Protein AF-D3FF82-F1 (afdb_monomer_lite)

Structure (mmCIF, N/CA/C/O backbone):
data_AF-D3FF82-F1
#
_entry.id   AF-D3FF82-F1
#
loop_
_atom_site.group_PDB
_atom_site.id
_atom_site.type_symbol
_atom_site.label_atom_id
_atom_site.label_alt_id
_atom_site.label_comp_id
_atom_site.label_asym_id
_atom_site.label_entity_id
_atom_site.label_seq_id
_atom_site.pdbx_PDB_ins_code
_atom_site.Cartn_x
_atom_site.Cartn_y
_atom_site.Cartn_z
_atom_site.occupancy
_atom_site.B_iso_or_equiv
_atom_site.auth_seq_id
_atom_site.auth_comp_id
_atom_site.auth_asym_id
_atom_site.auth_atom_id
_atom_site.pdbx_PDB_model_num
ATOM 1 N N . MET A 1 1 ? 31.569 35.284 -44.135 1.00 49.88 1 MET A N 1
ATOM 2 C CA . MET A 1 1 ? 32.726 35.708 -43.323 1.00 49.88 1 MET A CA 1
ATOM 3 C C . MET A 1 1 ? 33.180 34.503 -42.530 1.00 49.88 1 MET A C 1
ATOM 5 O O . MET A 1 1 ? 32.437 34.026 -41.685 1.00 49.88 1 MET A O 1
ATOM 9 N N . SER A 1 2 ? 34.329 33.960 -42.918 1.00 51.41 2 SER A N 1
ATOM 10 C CA . SER A 1 2 ? 34.936 32.752 -42.366 1.00 51.41 2 SER A CA 1
ATOM 11 C C . SER A 1 2 ? 36.099 33.147 -41.469 1.00 51.41 2 SER A C 1
ATOM 13 O O . SER A 1 2 ? 36.946 33.916 -41.913 1.00 51.41 2 SER A O 1
ATOM 15 N N . THR A 1 3 ? 36.190 32.552 -40.284 1.00 54.41 3 THR A N 1
ATOM 16 C CA . THR A 1 3 ? 37.462 32.337 -39.581 1.00 54.41 3 THR A CA 1
ATOM 17 C C . THR A 1 3 ? 37.389 31.009 -38.815 1.00 54.41 3 THR A C 1
ATOM 19 O O . THR A 1 3 ? 36.610 30.888 -37.871 1.00 54.41 3 THR A O 1
ATOM 22 N N . PRO A 1 4 ? 38.155 29.982 -39.226 1.00 61.88 4 PRO A N 1
ATOM 23 C CA . PRO A 1 4 ? 38.388 28.786 -38.427 1.00 61.88 4 PRO A CA 1
ATOM 24 C C . PRO A 1 4 ? 39.524 29.039 -37.424 1.00 61.88 4 PRO A C 1
ATOM 26 O O . PRO A 1 4 ? 40.522 29.671 -37.773 1.00 61.88 4 PRO A O 1
ATOM 29 N N . SER A 1 5 ? 39.391 28.519 -36.201 1.00 60.16 5 SER A N 1
ATOM 30 C CA . SER A 1 5 ? 40.470 28.530 -35.203 1.00 60.16 5 SER A CA 1
ATOM 31 C C . SER A 1 5 ? 41.117 27.148 -35.044 1.00 60.16 5 SER A C 1
ATOM 33 O O . SER A 1 5 ? 40.435 26.133 -35.207 1.00 60.16 5 SER A O 1
ATOM 35 N N . PRO A 1 6 ? 42.435 27.107 -34.768 1.00 62.81 6 PRO A N 1
ATOM 36 C CA . PRO A 1 6 ? 43.301 25.993 -35.126 1.00 62.81 6 PRO A CA 1
ATOM 37 C C . PRO A 1 6 ? 43.473 24.930 -34.037 1.00 62.81 6 PRO A C 1
ATOM 39 O O . PRO A 1 6 ? 43.347 25.164 -32.836 1.00 62.81 6 PRO A O 1
ATOM 42 N N . PHE A 1 7 ? 43.849 23.754 -34.532 1.00 53.88 7 PHE A N 1
ATOM 43 C CA . PHE A 1 7 ? 44.439 22.629 -33.823 1.00 53.88 7 PHE A CA 1
ATOM 44 C C . PHE A 1 7 ? 45.619 23.045 -32.933 1.00 53.88 7 PHE A C 1
ATOM 46 O O . PHE A 1 7 ? 46.552 23.690 -33.406 1.00 53.88 7 PHE A O 1
ATOM 53 N N . HIS A 1 8 ? 45.654 22.529 -31.701 1.00 52.03 8 HIS A N 1
ATOM 54 C CA . HIS A 1 8 ? 46.902 22.309 -30.976 1.00 52.03 8 HIS A CA 1
ATOM 55 C C . HIS A 1 8 ? 47.029 20.843 -30.572 1.00 52.03 8 HIS A C 1
ATOM 57 O O . HIS A 1 8 ? 46.181 20.266 -29.893 1.00 52.03 8 HIS A O 1
ATOM 63 N N . ALA A 1 9 ? 48.115 20.256 -31.060 1.00 50.25 9 ALA A N 1
ATOM 64 C CA . ALA A 1 9 ? 48.574 18.915 -30.785 1.00 50.25 9 ALA A CA 1
ATOM 65 C C . ALA A 1 9 ? 49.474 18.868 -29.538 1.00 50.25 9 ALA A C 1
ATOM 67 O O . ALA A 1 9 ? 50.064 19.867 -29.139 1.00 50.25 9 ALA A O 1
ATOM 68 N N . ALA A 1 10 ? 49.658 17.631 -29.069 1.00 50.62 10 ALA A N 1
ATOM 69 C CA . ALA A 1 10 ? 50.793 17.109 -28.308 1.00 50.62 10 ALA A CA 1
ATOM 70 C C . ALA A 1 10 ? 50.890 17.443 -26.807 1.00 50.62 10 ALA A C 1
ATOM 72 O O . ALA A 1 10 ? 51.200 18.553 -26.401 1.00 50.62 10 ALA A O 1
ATOM 73 N N . ALA A 1 11 ? 50.823 16.398 -25.978 1.00 50.31 11 ALA A N 1
ATOM 74 C CA . ALA A 1 11 ? 52.041 15.762 -25.466 1.00 50.31 11 ALA A CA 1
ATOM 75 C C . ALA A 1 11 ? 51.683 14.491 -24.678 1.00 50.31 11 ALA A C 1
ATOM 77 O O . ALA A 1 11 ? 51.055 14.538 -23.623 1.00 50.31 11 ALA A O 1
ATOM 78 N N . ARG A 1 12 ? 52.121 13.337 -25.194 1.00 53.12 12 ARG A N 1
ATOM 79 C CA . ARG A 1 12 ? 52.194 12.085 -24.437 1.00 53.12 12 ARG A CA 1
ATOM 80 C C . ARG A 1 12 ? 53.254 12.249 -23.348 1.00 53.12 12 ARG A C 1
ATOM 82 O O . ARG A 1 12 ? 54.403 12.544 -23.663 1.00 53.12 12 ARG A O 1
ATOM 89 N N . ARG A 1 13 ? 52.898 11.998 -22.091 1.00 55.62 13 ARG A N 1
ATOM 90 C CA . ARG A 1 13 ? 53.867 11.687 -21.035 1.00 55.62 13 ARG A CA 1
ATOM 91 C C . ARG A 1 13 ? 53.542 10.301 -20.496 1.00 55.62 13 ARG A C 1
ATOM 93 O O . ARG A 1 13 ? 52.484 10.098 -19.911 1.00 55.62 13 ARG A O 1
ATOM 100 N N . LEU A 1 14 ? 54.444 9.353 -20.760 1.00 53.69 14 LEU A N 1
ATOM 101 C CA . LEU A 1 14 ? 54.501 8.086 -20.041 1.00 53.69 14 LEU A CA 1
ATOM 102 C C . LEU A 1 14 ? 54.818 8.408 -18.579 1.00 53.69 14 LEU A C 1
ATOM 104 O O . LEU A 1 14 ? 55.852 9.013 -18.300 1.00 53.69 14 LEU A O 1
ATOM 108 N N . ALA A 1 15 ? 53.939 8.005 -17.667 1.00 54.31 15 ALA A N 1
ATOM 109 C CA . ALA A 1 15 ? 54.234 7.964 -16.246 1.00 54.31 15 ALA A CA 1
ATOM 110 C C . ALA A 1 15 ? 54.431 6.503 -15.836 1.00 54.31 15 ALA A C 1
ATOM 112 O O . ALA A 1 15 ? 53.591 5.638 -16.081 1.00 54.31 15 ALA A O 1
ATOM 113 N N . THR A 1 16 ? 55.602 6.263 -15.267 1.00 57.19 16 THR 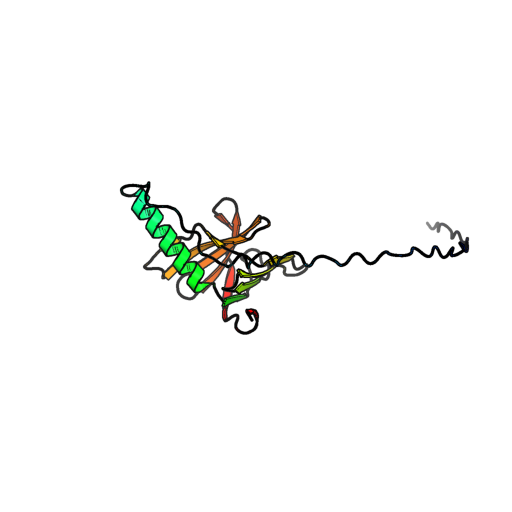A N 1
ATOM 114 C CA . THR A 1 16 ? 56.144 5.012 -14.753 1.00 57.19 16 THR A CA 1
ATOM 115 C C . THR A 1 16 ? 55.205 4.378 -13.723 1.00 57.19 16 THR A C 1
ATOM 117 O O . THR A 1 16 ? 54.833 5.015 -12.739 1.00 57.19 16 THR A O 1
ATOM 120 N N . VAL A 1 17 ? 54.834 3.114 -13.935 1.00 49.59 17 VAL A N 1
ATOM 121 C CA . VAL A 1 17 ? 54.043 2.313 -12.991 1.00 49.59 17 VAL A CA 1
ATOM 122 C C . VAL A 1 17 ? 54.973 1.816 -11.883 1.00 49.59 17 VAL A C 1
ATOM 124 O O . VAL A 1 17 ? 55.748 0.885 -12.084 1.00 49.59 17 VAL A O 1
ATOM 127 N N . GLY A 1 18 ? 54.920 2.457 -10.716 1.00 51.25 18 GLY A N 1
ATOM 128 C CA . GLY A 1 18 ? 55.510 1.938 -9.484 1.00 51.25 18 GLY A CA 1
ATOM 129 C C . GLY A 1 18 ? 54.553 0.941 -8.836 1.00 51.25 18 GLY A C 1
ATOM 130 O O . GLY A 1 18 ? 53.489 1.326 -8.355 1.00 51.25 18 GLY A O 1
ATOM 131 N N . ALA A 1 19 ? 54.914 -0.341 -8.839 1.00 52.03 19 ALA A N 1
ATOM 132 C CA . ALA A 1 19 ? 54.177 -1.380 -8.134 1.00 52.03 19 ALA A CA 1
ATOM 133 C C . ALA A 1 19 ? 54.452 -1.273 -6.625 1.00 52.03 19 ALA A C 1
ATOM 135 O O . ALA A 1 19 ? 55.515 -1.662 -6.149 1.00 52.03 19 ALA A O 1
ATOM 136 N N . VAL A 1 20 ? 53.494 -0.726 -5.873 1.00 55.50 20 VAL A N 1
ATOM 137 C CA . VAL A 1 20 ? 53.476 -0.801 -4.408 1.00 55.50 20 VAL A CA 1
ATOM 138 C C . VAL A 1 20 ? 52.702 -2.055 -4.021 1.00 55.50 20 VAL A C 1
ATOM 140 O O . VAL A 1 20 ? 51.476 -2.104 -4.115 1.00 55.50 20 VAL A O 1
ATOM 143 N N . THR A 1 21 ? 53.422 -3.087 -3.598 1.00 52.03 21 THR A N 1
ATOM 144 C CA . THR A 1 21 ? 52.855 -4.297 -2.999 1.00 52.03 21 THR A CA 1
ATOM 145 C C . THR A 1 21 ? 52.385 -3.973 -1.580 1.00 52.03 21 THR A C 1
ATOM 147 O O . THR A 1 21 ? 53.149 -4.035 -0.620 1.00 52.03 21 THR A O 1
ATOM 150 N N . LEU A 1 22 ? 51.112 -3.598 -1.437 1.00 52.31 22 LEU A N 1
ATOM 151 C CA . LEU A 1 22 ? 50.435 -3.577 -0.142 1.00 52.31 22 LEU A CA 1
ATOM 152 C C . LEU A 1 22 ? 50.114 -5.020 0.268 1.00 52.31 22 LEU A C 1
ATOM 154 O O . LEU A 1 22 ? 49.254 -5.664 -0.332 1.00 52.31 22 LEU A O 1
ATOM 158 N N . LEU A 1 23 ? 50.791 -5.523 1.304 1.00 56.47 23 LEU A N 1
ATOM 159 C CA . LEU A 1 23 ? 50.339 -6.708 2.030 1.00 56.47 23 LEU A CA 1
ATOM 160 C C . LEU A 1 23 ? 49.021 -6.364 2.736 1.00 56.47 23 LEU A C 1
ATOM 162 O O . LEU A 1 23 ? 49.008 -5.759 3.807 1.00 56.47 23 LEU A O 1
ATOM 166 N N . ALA A 1 24 ? 47.904 -6.738 2.117 1.00 54.66 24 ALA A N 1
ATOM 167 C CA . ALA A 1 24 ? 46.595 -6.704 2.744 1.00 54.66 24 ALA A CA 1
ATOM 168 C C . ALA A 1 24 ? 46.524 -7.823 3.795 1.00 54.66 24 ALA A C 1
ATOM 170 O O . ALA A 1 24 ? 46.406 -9.002 3.463 1.00 54.66 24 ALA A O 1
ATOM 171 N N . ALA A 1 25 ? 46.615 -7.453 5.072 1.00 57.81 25 ALA A N 1
ATOM 172 C CA . ALA A 1 25 ? 46.260 -8.337 6.171 1.00 57.81 25 ALA A CA 1
ATOM 173 C C . ALA A 1 25 ? 44.771 -8.691 6.038 1.00 57.81 25 ALA A C 1
ATOM 175 O O . ALA A 1 25 ? 43.903 -7.827 6.158 1.00 57.81 25 ALA A O 1
ATOM 176 N N . ALA A 1 26 ? 44.483 -9.959 5.749 1.00 53.72 26 ALA A N 1
ATOM 177 C CA . ALA A 1 26 ? 43.132 -10.492 5.708 1.00 53.72 26 ALA A CA 1
ATOM 178 C C . ALA A 1 26 ? 42.575 -10.549 7.137 1.00 53.72 26 ALA A C 1
ATOM 180 O O . ALA A 1 26 ? 42.727 -11.543 7.845 1.00 53.72 26 ALA A O 1
ATOM 181 N N . THR A 1 27 ? 41.944 -9.466 7.587 1.00 60.66 27 THR A N 1
ATOM 182 C CA . THR A 1 27 ? 41.040 -9.527 8.732 1.00 60.66 27 THR A CA 1
ATOM 183 C C . THR A 1 27 ? 39.838 -10.383 8.328 1.00 60.66 27 THR A C 1
ATOM 185 O O . THR A 1 27 ? 39.194 -10.082 7.318 1.00 60.66 27 THR A O 1
ATOM 188 N N . PRO A 1 28 ? 39.508 -11.463 9.062 1.00 52.56 28 PRO A N 1
ATOM 189 C CA . PRO A 1 28 ? 38.254 -12.156 8.836 1.00 52.56 28 PRO A CA 1
ATOM 190 C C . PRO A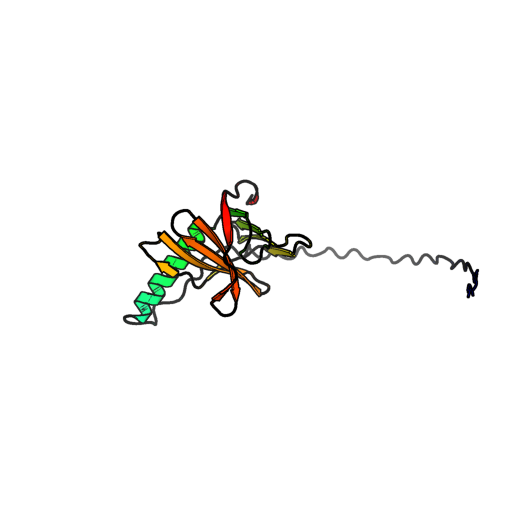 1 28 ? 37.134 -11.150 9.095 1.00 52.56 28 PRO A C 1
ATOM 192 O O . PRO A 1 28 ? 36.970 -10.653 10.211 1.00 52.56 28 PRO A O 1
ATOM 195 N N . LEU A 1 29 ? 36.398 -10.808 8.037 1.00 53.53 29 LEU A N 1
ATOM 196 C CA . LEU A 1 29 ? 35.154 -10.062 8.131 1.00 53.53 29 LEU A CA 1
ATOM 197 C C . LEU A 1 29 ? 34.241 -10.858 9.060 1.00 53.53 29 LEU A C 1
ATOM 199 O O . LEU A 1 29 ? 33.700 -11.895 8.677 1.00 53.53 29 LEU A O 1
ATOM 203 N N . ALA A 1 30 ? 34.112 -10.389 10.300 1.00 55.81 30 ALA A N 1
ATOM 204 C CA . ALA A 1 30 ? 33.077 -10.847 11.198 1.00 55.81 30 ALA A CA 1
ATOM 205 C C . ALA A 1 30 ? 31.753 -10.667 10.453 1.00 55.81 30 ALA A C 1
ATOM 207 O O . ALA A 1 30 ? 31.356 -9.543 10.138 1.00 55.81 30 ALA A O 1
ATOM 208 N N . VAL A 1 31 ? 31.115 -11.787 10.106 1.00 57.19 31 VAL A N 1
ATOM 209 C CA . VAL A 1 31 ? 29.759 -11.808 9.570 1.00 57.19 31 VAL A CA 1
ATOM 210 C C . VAL A 1 31 ? 28.909 -11.101 10.612 1.00 57.19 31 VAL A C 1
ATOM 212 O O . VAL A 1 31 ? 28.664 -11.642 11.691 1.00 57.19 31 VAL A O 1
ATOM 215 N N . ALA A 1 32 ? 28.537 -9.853 10.326 1.00 55.03 32 ALA A N 1
ATOM 216 C CA . ALA A 1 32 ? 27.613 -9.125 11.170 1.00 55.03 32 ALA A CA 1
ATOM 217 C C . ALA A 1 32 ? 26.375 -10.018 11.339 1.00 55.03 32 ALA A C 1
ATOM 219 O O . ALA A 1 32 ? 25.891 -10.555 10.333 1.00 55.03 32 ALA A O 1
ATOM 220 N N . PRO A 1 33 ? 25.883 -10.228 12.573 1.00 45.00 33 PRO A N 1
ATOM 221 C CA . PRO A 1 33 ? 24.672 -11.000 12.780 1.00 45.00 33 PRO A CA 1
ATOM 222 C C . PRO A 1 33 ? 23.601 -10.406 11.875 1.00 45.00 33 PRO A C 1
ATOM 224 O O . PRO A 1 33 ? 23.354 -9.198 11.906 1.00 45.00 33 PRO A O 1
ATOM 227 N N . SER A 1 34 ? 23.032 -11.245 11.009 1.00 51.88 34 SER A N 1
ATOM 228 C CA . SER A 1 34 ? 21.952 -10.858 10.115 1.00 51.88 34 SER A CA 1
ATOM 229 C C . SER A 1 34 ? 20.882 -10.201 10.975 1.00 51.88 34 SER A C 1
ATOM 231 O O . SER A 1 34 ? 20.275 -10.867 11.813 1.00 51.88 34 SER A O 1
ATOM 233 N N . ALA A 1 35 ? 20.714 -8.883 10.832 1.00 52.28 35 ALA A N 1
ATOM 234 C CA . ALA A 1 35 ? 19.664 -8.149 11.514 1.00 52.28 35 ALA A CA 1
ATOM 235 C C . ALA A 1 35 ? 18.358 -8.900 11.239 1.00 52.28 35 ALA A C 1
ATOM 237 O O . ALA A 1 35 ? 17.951 -9.017 10.080 1.00 52.28 35 ALA A O 1
ATOM 238 N N . GLY A 1 36 ? 17.788 -9.505 12.287 1.00 47.25 36 GLY A N 1
ATOM 239 C CA . GLY A 1 36 ? 16.621 -10.373 12.176 1.00 47.25 36 GLY A CA 1
ATOM 240 C C . GLY A 1 36 ? 15.564 -9.692 11.317 1.00 47.25 36 GLY A C 1
ATOM 241 O O . GLY A 1 36 ? 15.285 -8.511 11.523 1.00 47.25 36 GLY A O 1
ATOM 242 N N . ALA A 1 37 ? 15.065 -10.420 10.314 1.00 51.50 37 ALA A N 1
ATOM 243 C CA . ALA A 1 37 ? 14.216 -9.902 9.249 1.00 51.50 37 ALA A CA 1
ATOM 244 C C . ALA A 1 37 ? 13.169 -8.928 9.807 1.00 51.50 37 ALA A C 1
ATOM 246 O O . ALA A 1 37 ? 12.243 -9.322 10.520 1.00 51.50 37 ALA A O 1
ATOM 247 N N . ALA A 1 38 ? 13.342 -7.640 9.521 1.00 60.22 38 ALA A N 1
ATOM 248 C CA . ALA A 1 38 ? 12.410 -6.620 9.958 1.00 60.22 38 ALA A CA 1
ATOM 249 C C . ALA A 1 38 ? 11.140 -6.742 9.101 1.00 60.22 38 ALA A C 1
ATOM 251 O O . ALA A 1 38 ? 11.019 -6.103 8.070 1.00 60.22 38 ALA A O 1
ATOM 252 N N . GLY A 1 39 ? 10.229 -7.635 9.491 1.00 83.12 39 GLY A N 1
ATOM 253 C CA . GLY A 1 39 ? 9.121 -8.086 8.648 1.00 83.12 39 GLY A CA 1
ATOM 254 C C . GLY A 1 39 ? 8.092 -7.012 8.282 1.00 83.12 39 GLY A C 1
ATOM 255 O O . GLY A 1 39 ? 8.007 -5.947 8.898 1.00 83.12 39 GLY A O 1
ATOM 256 N N . ALA A 1 40 ? 7.271 -7.327 7.277 1.00 91.25 40 ALA A N 1
ATOM 257 C CA . ALA A 1 40 ? 6.123 -6.511 6.905 1.00 91.25 40 ALA A CA 1
ATOM 258 C C . ALA A 1 40 ? 5.036 -6.579 7.984 1.00 91.25 40 ALA A C 1
ATOM 260 O O . ALA A 1 40 ? 4.707 -7.665 8.469 1.00 91.25 40 ALA A O 1
ATOM 261 N N . ALA A 1 41 ? 4.425 -5.445 8.325 1.00 93.94 41 ALA A N 1
ATOM 262 C CA . ALA A 1 41 ? 3.335 -5.426 9.297 1.00 93.94 41 ALA A CA 1
ATOM 263 C C . ALA A 1 41 ? 2.325 -4.300 9.031 1.00 93.94 41 ALA A C 1
ATOM 265 O O . ALA A 1 41 ? 2.684 -3.243 8.521 1.00 93.94 41 ALA A O 1
ATOM 266 N N . PRO A 1 42 ? 1.050 -4.466 9.416 1.00 95.81 42 PRO A N 1
ATOM 267 C CA . PRO A 1 42 ? 0.165 -3.324 9.583 1.00 95.81 42 PRO A CA 1
ATOM 268 C C . PRO A 1 42 ? 0.576 -2.535 10.832 1.00 95.81 42 PRO A C 1
ATOM 270 O O . PRO A 1 42 ? 0.882 -3.123 11.872 1.00 95.81 42 PRO A O 1
ATOM 273 N N . GLN A 1 43 ? 0.504 -1.208 10.778 1.00 95.56 43 GLN A N 1
ATOM 274 C CA . GLN A 1 43 ? 0.654 -0.379 11.967 1.00 95.56 43 GLN A CA 1
ATOM 275 C C . GLN A 1 43 ? -0.524 -0.622 12.915 1.00 95.56 43 GLN A C 1
ATOM 277 O O . GLN A 1 43 ? -1.692 -0.595 12.513 1.00 95.56 43 GLN A O 1
ATOM 282 N N . VAL A 1 44 ? -0.218 -0.864 14.190 1.00 95.31 44 VAL A N 1
ATOM 283 C CA . VAL A 1 44 ? -1.218 -1.090 15.237 1.00 95.31 44 VAL A CA 1
ATOM 284 C C . VAL A 1 44 ? -1.075 -0.014 16.304 1.00 95.31 44 VAL A C 1
ATOM 286 O O . VAL A 1 44 ? -0.146 -0.027 17.111 1.00 95.31 44 VAL A O 1
ATOM 289 N N . LEU A 1 45 ? -2.032 0.906 16.330 1.00 94.44 45 LEU A N 1
ATOM 290 C CA . LEU A 1 45 ? -2.129 1.958 17.330 1.00 94.44 45 LEU A CA 1
ATOM 291 C C . LEU A 1 45 ? -2.615 1.387 18.668 1.00 94.44 45 LEU A C 1
ATOM 293 O O . LEU A 1 45 ? -3.502 0.526 18.723 1.00 94.44 45 LEU A O 1
ATOM 297 N N . ARG A 1 46 ? -2.067 1.890 19.778 1.00 95.06 46 ARG A N 1
ATOM 298 C CA . ARG A 1 46 ? -2.492 1.498 21.131 1.00 95.06 46 ARG A CA 1
ATOM 299 C C . ARG A 1 46 ? -3.789 2.216 21.514 1.00 95.06 46 ARG A C 1
ATOM 301 O O . ARG A 1 46 ? -3.764 3.338 22.004 1.00 95.06 46 ARG A O 1
ATOM 308 N N . CYS A 1 47 ? -4.928 1.544 21.345 1.00 94.00 47 CYS A N 1
ATOM 309 C CA . CYS A 1 47 ? -6.249 2.126 21.626 1.00 94.00 47 CYS A CA 1
ATOM 310 C C . CYS A 1 47 ? -6.705 2.029 23.097 1.00 94.00 47 CYS A C 1
ATOM 312 O O . CYS A 1 47 ? -7.803 2.476 23.420 1.00 94.00 47 CYS A O 1
ATOM 314 N N . THR A 1 48 ? -5.936 1.398 23.991 1.00 90.94 48 THR A N 1
ATOM 315 C CA . THR A 1 48 ? -6.368 1.110 25.376 1.00 90.94 48 THR A CA 1
ATOM 316 C C . THR A 1 48 ? -6.466 2.351 26.259 1.00 90.94 48 THR A C 1
ATOM 318 O O . THR A 1 48 ? -7.263 2.361 27.187 1.00 90.94 48 THR A O 1
ATOM 321 N N . ARG A 1 49 ? -5.704 3.406 25.951 1.00 91.88 49 ARG A N 1
ATOM 322 C CA . ARG A 1 49 ? -5.731 4.689 26.678 1.00 91.88 49 ARG A CA 1
ATOM 323 C C . ARG A 1 49 ? -6.762 5.683 26.134 1.00 91.88 49 ARG A C 1
ATOM 325 O O . ARG A 1 49 ? -6.848 6.800 26.625 1.00 91.88 49 ARG A O 1
ATOM 332 N N . LEU A 1 50 ? -7.510 5.297 25.101 1.00 94.75 50 LEU A N 1
ATOM 333 C CA . LEU A 1 50 ? -8.556 6.119 24.498 1.00 94.75 50 LEU A CA 1
ATOM 334 C C . LEU A 1 50 ? -9.922 5.656 25.001 1.00 94.75 50 LEU A C 1
ATOM 336 O O . LEU A 1 50 ? -10.138 4.459 25.194 1.00 94.75 50 LEU A O 1
ATOM 340 N N . SER A 1 51 ? -10.863 6.588 25.120 1.00 95.12 51 SER A N 1
ATOM 341 C CA . SER A 1 51 ? -12.253 6.313 25.488 1.00 95.12 51 SER A CA 1
ATOM 342 C C . SER A 1 51 ? -13.230 6.769 24.395 1.00 95.12 51 SER A C 1
ATOM 344 O O . SER A 1 51 ? -12.874 7.493 23.456 1.00 95.12 51 SER A O 1
ATOM 346 N N . GLY A 1 52 ? -14.471 6.278 24.475 1.00 95.88 52 GLY A N 1
ATOM 347 C CA . GLY A 1 52 ? -15.586 6.708 23.629 1.00 95.88 52 GLY A CA 1
ATOM 348 C C . GLY A 1 52 ? -15.312 6.646 22.119 1.00 95.88 52 GLY A C 1
ATOM 349 O O . GLY A 1 52 ? -14.819 5.652 21.575 1.00 95.88 52 GLY A O 1
ATOM 350 N N . SER A 1 53 ? -15.644 7.733 21.417 1.00 94.62 53 SER A N 1
ATOM 351 C CA . SER A 1 53 ? -15.528 7.824 19.955 1.00 94.62 53 SER A CA 1
ATOM 352 C C . SER A 1 53 ? -14.082 7.766 19.451 1.00 94.62 53 SER A C 1
ATOM 354 O O . SER A 1 53 ? -13.841 7.301 18.335 1.00 94.62 53 SER A O 1
ATOM 356 N N . ALA A 1 54 ? -13.106 8.213 20.248 1.00 95.38 54 ALA A N 1
ATOM 357 C CA . ALA A 1 54 ? -11.688 8.150 19.897 1.00 95.38 54 ALA A CA 1
ATOM 358 C C . ALA A 1 54 ? -11.192 6.699 19.888 1.00 95.38 54 ALA A C 1
ATOM 360 O O . ALA A 1 54 ? -10.542 6.266 18.935 1.00 95.38 54 ALA A O 1
ATOM 361 N N . GLN A 1 55 ? -11.585 5.909 20.891 1.00 96.44 55 GLN A N 1
ATOM 362 C CA . GLN A 1 55 ? -11.263 4.485 20.933 1.00 96.44 55 GLN A CA 1
ATOM 363 C C . GLN A 1 55 ? -11.868 3.728 19.749 1.00 96.44 55 GLN A C 1
ATOM 365 O O . GLN A 1 55 ? -11.185 2.921 19.114 1.00 96.44 55 GLN A O 1
ATOM 370 N N . LYS A 1 56 ? -13.135 4.013 19.420 1.00 95.38 56 LYS A N 1
ATOM 371 C CA . LYS A 1 56 ? -13.820 3.419 18.264 1.00 95.38 56 LYS A CA 1
ATOM 372 C C . LYS A 1 56 ? -13.089 3.731 16.954 1.00 95.38 56 LYS A C 1
ATOM 374 O O . LYS A 1 56 ? -12.842 2.815 16.173 1.00 95.38 56 LYS A O 1
ATOM 379 N N . ARG A 1 57 ? -12.696 4.994 16.741 1.00 94.75 57 ARG A N 1
ATOM 380 C CA . ARG A 1 57 ? -11.918 5.428 15.565 1.00 94.75 57 ARG A CA 1
ATOM 381 C C . ARG A 1 57 ? -10.563 4.724 15.479 1.00 94.75 57 ARG A C 1
ATOM 383 O O . ARG A 1 57 ? -10.246 4.170 14.435 1.00 94.75 57 ARG A O 1
ATOM 390 N N . CYS A 1 58 ? -9.827 4.646 16.587 1.00 95.75 58 CYS A N 1
ATOM 391 C CA . CYS A 1 58 ? -8.548 3.932 16.653 1.00 95.75 58 CYS A CA 1
ATOM 392 C C . CYS A 1 58 ? -8.688 2.443 16.291 1.00 95.75 58 CYS A C 1
ATOM 394 O O . CYS A 1 58 ? -7.922 1.914 15.487 1.00 95.75 58 CYS A O 1
ATOM 396 N N . ARG A 1 59 ? -9.706 1.755 16.831 1.00 96.06 59 ARG A N 1
ATOM 397 C CA . ARG A 1 59 ? -9.970 0.345 16.495 1.00 96.06 59 ARG A CA 1
ATOM 398 C C . ARG A 1 59 ? -10.333 0.170 15.019 1.00 96.06 59 ARG A C 1
ATOM 400 O O . ARG A 1 59 ? -9.861 -0.780 14.400 1.00 96.06 59 ARG A O 1
ATOM 407 N N . ALA A 1 60 ? -11.129 1.082 14.458 1.00 95.62 60 ALA A N 1
ATOM 408 C CA . ALA A 1 60 ? -11.485 1.067 13.041 1.00 95.62 60 ALA A CA 1
ATOM 409 C C . ALA A 1 60 ? -10.260 1.273 12.134 1.00 95.62 60 ALA 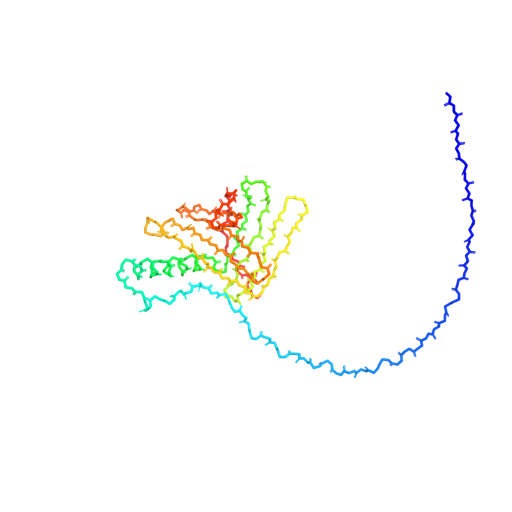A C 1
ATOM 411 O O . ALA A 1 60 ? -10.108 0.546 11.157 1.00 95.62 60 ALA A O 1
ATOM 412 N N . GLN A 1 61 ? -9.355 2.188 12.492 1.00 96.06 61 GLN A N 1
ATOM 413 C CA . GLN A 1 61 ? -8.097 2.398 11.772 1.00 96.06 61 GLN A CA 1
ATOM 414 C C . GLN A 1 61 ? -7.191 1.162 11.839 1.00 96.06 61 GLN A C 1
ATOM 416 O O . GLN A 1 61 ? -6.729 0.687 10.808 1.00 96.06 61 GLN A O 1
ATOM 421 N N . ASN A 1 62 ? -7.020 0.549 13.015 1.00 97.06 62 ASN A N 1
ATOM 422 C CA . ASN A 1 62 ? -6.272 -0.709 13.135 1.00 97.06 62 ASN A CA 1
ATOM 423 C C . ASN A 1 62 ? -6.878 -1.835 12.281 1.00 97.06 62 ASN A C 1
ATOM 425 O O . ASN A 1 62 ? -6.145 -2.627 11.687 1.00 97.06 62 ASN A O 1
ATOM 429 N N . ALA A 1 63 ? -8.210 -1.927 12.218 1.00 97.06 63 ALA A N 1
ATOM 430 C CA . ALA A 1 63 ? -8.893 -2.896 11.366 1.00 97.06 63 ALA A CA 1
ATOM 431 C C . ALA A 1 63 ? -8.653 -2.609 9.874 1.00 97.06 63 ALA A C 1
ATOM 433 O O . ALA A 1 63 ? -8.357 -3.535 9.120 1.00 97.06 63 ALA A O 1
ATOM 434 N N . ALA A 1 64 ? -8.707 -1.340 9.462 1.00 97.44 64 ALA A N 1
ATOM 435 C CA . ALA A 1 64 ? -8.414 -0.922 8.096 1.00 97.44 64 ALA A CA 1
ATOM 436 C C . ALA A 1 64 ? -6.948 -1.188 7.709 1.00 97.44 64 ALA A C 1
ATOM 438 O O . ALA A 1 64 ? -6.709 -1.753 6.643 1.00 97.44 64 ALA A O 1
ATOM 439 N N . ASN A 1 65 ? -5.983 -0.894 8.591 1.00 97.69 65 ASN A N 1
ATOM 440 C CA . ASN A 1 65 ? -4.560 -1.183 8.371 1.00 97.69 65 ASN A CA 1
ATOM 441 C C . ASN A 1 65 ? -4.344 -2.679 8.128 1.00 97.69 65 ASN A C 1
ATOM 443 O O . ASN A 1 65 ? -3.693 -3.076 7.164 1.00 97.69 65 ASN A O 1
ATOM 447 N N . ARG A 1 66 ? -4.947 -3.532 8.967 1.00 97.50 66 ARG A N 1
ATOM 448 C CA . ARG A 1 66 ? -4.883 -4.995 8.807 1.00 97.50 66 ARG A CA 1
ATOM 449 C C . ARG A 1 66 ? -5.542 -5.468 7.516 1.00 97.50 66 ARG A C 1
ATOM 451 O O . ARG A 1 66 ? -5.007 -6.363 6.860 1.00 97.50 66 ARG A O 1
ATOM 458 N N . ALA A 1 67 ? -6.690 -4.894 7.157 1.00 97.50 67 ALA A N 1
ATOM 459 C CA . ALA A 1 67 ? -7.405 -5.244 5.936 1.00 97.50 67 ALA A CA 1
ATOM 460 C C . ALA A 1 67 ? -6.573 -4.902 4.694 1.00 97.50 67 ALA A C 1
ATOM 462 O O . ALA A 1 67 ? -6.365 -5.769 3.848 1.00 97.50 67 ALA A O 1
ATOM 463 N N . LEU A 1 68 ? -6.041 -3.680 4.613 1.00 97.44 68 LEU A N 1
ATOM 464 C CA . LEU A 1 68 ? -5.207 -3.247 3.495 1.00 97.44 68 LEU A CA 1
ATOM 465 C C . LEU A 1 68 ? -3.887 -4.034 3.435 1.00 97.44 68 LEU A C 1
ATOM 467 O O . LEU A 1 68 ? -3.539 -4.540 2.372 1.00 97.44 68 LEU A O 1
ATOM 471 N N . PHE A 1 69 ? -3.217 -4.261 4.569 1.00 97.19 69 PHE A N 1
ATOM 472 C CA . PHE A 1 69 ? -2.028 -5.121 4.639 1.00 97.19 69 PHE A CA 1
ATOM 473 C C . PHE A 1 69 ? -2.293 -6.534 4.110 1.00 97.19 69 PHE A C 1
ATOM 475 O O . PHE A 1 69 ? -1.538 -7.053 3.291 1.00 97.19 69 PHE A O 1
ATOM 482 N N . THR A 1 70 ? -3.391 -7.155 4.545 1.00 96.81 70 THR A N 1
ATOM 483 C CA . THR A 1 70 ? -3.770 -8.505 4.099 1.00 96.81 70 THR A CA 1
ATOM 484 C C . THR A 1 70 ? -4.018 -8.550 2.598 1.00 96.81 70 THR A C 1
ATOM 486 O O . THR A 1 70 ? -3.726 -9.558 1.962 1.00 96.81 70 THR A O 1
ATOM 489 N N . GLN A 1 71 ? -4.537 -7.463 2.032 1.00 96.56 71 GLN A N 1
ATOM 490 C CA . GLN A 1 71 ? -4.730 -7.352 0.597 1.00 96.56 71 GLN A CA 1
ATOM 491 C C . GLN A 1 71 ? -3.414 -7.135 -0.154 1.00 96.56 71 GLN A C 1
ATOM 493 O O . GLN A 1 71 ? -3.324 -7.611 -1.277 1.00 96.56 71 GLN A O 1
ATOM 498 N N . LEU A 1 72 ? -2.429 -6.438 0.413 1.00 96.75 72 LEU A N 1
ATOM 499 C CA . LEU A 1 72 ? -1.188 -6.088 -0.288 1.00 96.75 72 LEU A CA 1
ATOM 500 C C . LEU A 1 72 ? -0.066 -7.110 -0.151 1.00 96.75 72 LEU A C 1
ATOM 502 O O . LEU A 1 72 ? 0.774 -7.215 -1.041 1.00 96.75 72 LEU A O 1
ATOM 506 N N . LYS A 1 73 ? -0.023 -7.875 0.938 1.00 95.69 73 LYS A N 1
ATOM 507 C CA . LYS A 1 73 ? 1.057 -8.842 1.135 1.00 95.69 73 LYS A CA 1
ATOM 508 C C . LYS A 1 73 ? 1.084 -9.879 0.001 1.00 95.69 73 LYS A C 1
ATOM 510 O O . LYS A 1 73 ? 0.051 -10.436 -0.361 1.00 95.69 73 LYS A O 1
ATOM 515 N N . ASN A 1 74 ? 2.280 -10.171 -0.501 1.00 96.88 74 ASN A N 1
ATOM 516 C CA . ASN A 1 74 ? 2.534 -11.083 -1.620 1.00 96.88 74 ASN A CA 1
ATOM 517 C C . ASN A 1 74 ? 1.835 -10.657 -2.918 1.00 96.88 74 ASN A C 1
ATOM 519 O O . ASN A 1 74 ? 1.266 -11.490 -3.629 1.00 96.88 74 ASN A O 1
ATOM 523 N N . THR A 1 75 ? 1.873 -9.364 -3.235 1.00 97.81 75 THR A N 1
ATOM 524 C CA . THR A 1 75 ? 1.263 -8.831 -4.458 1.00 97.81 75 THR A CA 1
ATOM 525 C C . THR A 1 75 ? 2.201 -7.900 -5.200 1.00 97.81 75 THR A C 1
ATOM 527 O O . THR A 1 75 ? 3.159 -7.370 -4.633 1.00 97.81 75 THR A O 1
ATOM 530 N N . ARG A 1 76 ? 1.916 -7.738 -6.488 1.00 98.06 76 ARG A N 1
ATOM 531 C CA . ARG A 1 76 ? 2.570 -6.796 -7.379 1.00 98.06 76 ARG A CA 1
ATOM 532 C C . ARG A 1 76 ? 1.506 -5.887 -7.987 1.00 98.06 76 ARG A C 1
ATOM 534 O O . ARG A 1 76 ? 0.468 -6.373 -8.440 1.00 98.06 76 ARG A O 1
ATOM 541 N N . LEU A 1 77 ? 1.740 -4.584 -7.947 1.00 98.19 77 LEU A N 1
ATOM 542 C CA . LEU A 1 77 ? 0.886 -3.556 -8.529 1.00 98.19 77 LEU A CA 1
ATOM 543 C C . LEU A 1 77 ? 1.603 -2.979 -9.746 1.00 98.19 77 LEU A C 1
ATOM 545 O O . LEU A 1 77 ? 2.694 -2.436 -9.600 1.00 98.19 77 LEU A O 1
ATOM 549 N N . VAL A 1 78 ? 1.006 -3.118 -10.926 1.00 97.94 78 VAL A N 1
ATOM 550 C CA . VAL A 1 78 ? 1.605 -2.681 -12.194 1.00 97.94 78 VAL A CA 1
ATOM 551 C C . VAL A 1 78 ? 0.622 -1.798 -12.943 1.00 97.94 78 VAL A C 1
ATOM 553 O O . VAL A 1 78 ? -0.542 -2.167 -13.091 1.00 97.94 78 VAL A O 1
ATOM 556 N N . GLY A 1 79 ? 1.065 -0.643 -13.420 1.00 97.56 79 GLY A N 1
ATOM 557 C CA . GLY A 1 79 ? 0.213 0.273 -14.174 1.00 97.56 79 GLY A CA 1
ATOM 558 C C . GLY A 1 79 ? 0.841 1.647 -14.310 1.00 97.56 79 GLY A C 1
ATOM 559 O O . GLY A 1 79 ? 2.063 1.763 -14.398 1.00 97.56 79 GLY A O 1
ATOM 560 N N . THR A 1 80 ? 0.000 2.676 -14.284 1.00 97.75 80 THR A N 1
ATOM 561 C CA . THR A 1 80 ? 0.431 4.063 -14.467 1.00 97.75 80 THR A CA 1
ATOM 562 C C . THR A 1 80 ? -0.250 4.943 -13.433 1.00 97.75 80 THR A C 1
ATOM 564 O O . THR A 1 80 ? -1.459 4.851 -13.214 1.00 97.75 80 THR A O 1
ATOM 567 N N . ARG A 1 81 ? 0.534 5.786 -12.763 1.00 95.88 81 ARG A N 1
ATOM 568 C CA . ARG A 1 81 ? 0.036 6.778 -11.811 1.00 95.88 81 ARG A CA 1
ATOM 569 C C . ARG A 1 81 ? -0.629 7.947 -12.559 1.00 95.88 81 ARG A C 1
ATOM 571 O O . ARG A 1 81 ? -0.467 8.091 -13.761 1.00 95.88 81 ARG A O 1
ATOM 578 N N . GLY A 1 82 ? -1.407 8.780 -11.866 1.00 94.81 82 GLY A N 1
ATOM 579 C CA . GLY A 1 82 ? -2.182 9.862 -12.494 1.00 94.81 82 GLY A CA 1
ATOM 580 C C . GLY A 1 82 ? -1.359 11.028 -13.064 1.00 94.81 82 GLY A C 1
ATOM 581 O O . GLY A 1 82 ? -1.942 11.960 -13.600 1.00 94.81 82 GLY A O 1
ATOM 582 N N . ASP A 1 83 ? -0.037 11.011 -12.903 1.00 94.88 83 ASP A N 1
ATOM 583 C CA . ASP A 1 83 ? 0.931 11.922 -13.525 1.00 94.88 83 ASP A CA 1
ATOM 584 C C . ASP A 1 83 ? 1.773 11.210 -14.596 1.00 94.88 83 ASP A C 1
ATOM 586 O O . ASP A 1 83 ? 2.913 11.585 -14.847 1.00 94.88 83 ASP A O 1
ATOM 590 N N . ASP A 1 84 ? 1.211 10.155 -15.188 1.00 95.31 84 ASP A N 1
ATOM 591 C CA . ASP A 1 84 ? 1.774 9.378 -16.295 1.00 95.31 84 ASP A CA 1
ATOM 592 C C . ASP A 1 84 ? 3.077 8.623 -15.978 1.00 95.31 84 ASP A C 1
ATOM 594 O O . ASP A 1 84 ? 3.725 8.060 -16.864 1.00 95.31 84 ASP A O 1
ATOM 598 N N . GLU A 1 85 ? 3.438 8.514 -14.698 1.00 96.00 85 GLU A N 1
ATOM 599 C CA . GLU A 1 85 ? 4.565 7.691 -14.276 1.00 96.00 85 GLU A CA 1
ATOM 600 C C . GLU A 1 85 ? 4.191 6.208 -14.230 1.00 96.00 85 GLU A C 1
ATOM 602 O O . GLU A 1 85 ? 3.288 5.794 -13.493 1.00 96.00 85 GLU A O 1
ATOM 607 N N . ALA A 1 86 ? 4.925 5.388 -14.985 1.00 97.25 86 ALA A N 1
ATOM 608 C CA . ALA A 1 86 ? 4.786 3.940 -14.925 1.00 97.25 86 ALA A CA 1
ATOM 609 C C . ALA A 1 86 ? 5.216 3.429 -13.545 1.00 97.25 86 ALA A C 1
ATOM 611 O O . ALA A 1 86 ? 6.216 3.881 -12.982 1.00 97.25 86 ALA A O 1
ATOM 612 N N . VAL A 1 87 ? 4.459 2.478 -13.003 1.00 97.31 87 VAL A N 1
ATOM 613 C CA . VAL A 1 87 ? 4.694 1.888 -11.684 1.00 97.31 87 VAL A CA 1
ATOM 614 C C . VAL A 1 87 ? 4.747 0.375 -11.770 1.00 97.31 87 VAL A C 1
ATOM 616 O O . VAL A 1 87 ? 3.959 -0.268 -12.467 1.00 97.31 87 VAL A O 1
ATOM 619 N N . ASP A 1 88 ? 5.671 -0.189 -11.007 1.00 97.19 88 ASP A N 1
ATOM 620 C CA . ASP A 1 88 ? 5.817 -1.620 -10.823 1.00 97.19 88 ASP A CA 1
ATOM 621 C C . ASP A 1 88 ? 6.295 -1.898 -9.393 1.00 97.19 88 ASP A C 1
ATOM 623 O O . ASP A 1 88 ? 7.473 -1.748 -9.052 1.00 97.19 88 ASP A O 1
ATOM 627 N N . TRP A 1 89 ? 5.327 -2.177 -8.522 1.00 96.88 89 TRP A N 1
ATOM 628 C CA . TRP A 1 89 ? 5.491 -2.182 -7.073 1.00 96.88 89 TRP A CA 1
ATOM 629 C C . TRP A 1 89 ? 5.217 -3.561 -6.496 1.00 96.88 89 TRP A C 1
ATOM 631 O O . TRP A 1 89 ? 4.102 -4.070 -6.561 1.00 96.88 89 TRP A O 1
ATOM 641 N N . LEU A 1 90 ? 6.229 -4.150 -5.879 1.00 97.19 90 LEU A N 1
ATOM 642 C CA . LEU A 1 90 ? 6.205 -5.464 -5.259 1.00 97.19 90 LEU A CA 1
ATOM 643 C C . LEU A 1 90 ? 6.164 -5.335 -3.734 1.00 97.19 90 LEU A C 1
ATOM 645 O O . LEU A 1 90 ? 7.021 -4.677 -3.147 1.00 97.19 90 LEU A O 1
ATOM 649 N N . PHE A 1 91 ? 5.231 -6.042 -3.094 1.00 96.56 91 PHE A N 1
ATOM 650 C CA . PHE A 1 91 ? 5.107 -6.123 -1.638 1.00 96.56 91 PHE A CA 1
ATOM 651 C C . PHE A 1 91 ? 5.046 -7.579 -1.178 1.00 96.56 91 PHE A C 1
ATOM 653 O O . PHE A 1 91 ? 4.097 -8.302 -1.487 1.00 96.56 91 PHE A O 1
ATOM 660 N N . CYS A 1 92 ? 6.013 -8.011 -0.373 1.00 96.50 92 CYS A N 1
ATOM 661 C CA . CYS A 1 92 ? 6.077 -9.369 0.163 1.00 96.50 92 CYS A CA 1
ATOM 662 C C . CYS A 1 92 ? 5.765 -9.415 1.659 1.00 96.50 92 CYS A C 1
ATOM 664 O O . CYS A 1 92 ? 6.139 -8.525 2.422 1.00 96.50 92 CYS A O 1
ATOM 666 N N . ALA A 1 93 ? 5.104 -10.489 2.100 1.00 95.06 93 ALA A N 1
ATOM 667 C CA . ALA A 1 93 ? 4.751 -10.696 3.506 1.00 95.06 93 ALA A CA 1
ATOM 668 C C . ALA A 1 93 ? 5.981 -10.817 4.424 1.00 95.06 93 ALA A C 1
ATOM 670 O O . ALA A 1 93 ? 5.899 -10.480 5.601 1.00 95.06 93 ALA A O 1
ATOM 671 N N . ASN A 1 94 ? 7.119 -11.267 3.888 1.00 93.19 94 ASN A N 1
ATOM 672 C CA . ASN A 1 94 ? 8.389 -11.360 4.613 1.00 93.19 94 ASN A CA 1
ATOM 673 C C . ASN A 1 94 ? 9.082 -9.999 4.825 1.00 93.19 94 ASN A C 1
ATOM 675 O O . ASN A 1 94 ? 10.141 -9.960 5.439 1.00 93.19 94 ASN A O 1
ATOM 679 N N . GLY A 1 95 ? 8.504 -8.895 4.336 1.00 93.50 95 GLY A N 1
ATOM 680 C CA . GLY A 1 95 ? 9.093 -7.558 4.436 1.00 93.50 95 GLY A CA 1
ATOM 681 C C . GLY A 1 95 ? 9.800 -7.086 3.171 1.00 93.50 95 GLY A C 1
ATOM 682 O O . GLY A 1 95 ? 9.969 -5.880 3.007 1.00 93.50 95 GLY A O 1
ATOM 683 N N . ARG A 1 96 ? 10.152 -7.978 2.234 1.00 94.06 96 ARG A N 1
ATOM 684 C CA . ARG A 1 96 ? 10.763 -7.553 0.969 1.00 94.06 96 ARG A CA 1
ATOM 685 C C . ARG A 1 96 ? 9.798 -6.663 0.187 1.00 94.06 96 ARG A C 1
ATOM 687 O O . ARG A 1 96 ? 8.617 -6.986 0.051 1.00 94.06 96 ARG A O 1
ATOM 694 N N . TYR A 1 97 ? 10.310 -5.564 -0.344 1.00 95.06 97 TYR A N 1
ATOM 695 C CA . TYR A 1 97 ? 9.589 -4.737 -1.299 1.00 95.06 97 TYR A CA 1
ATOM 696 C C . TYR A 1 97 ? 10.535 -4.205 -2.375 1.00 95.06 97 TYR A C 1
ATOM 698 O O . TYR A 1 97 ? 11.740 -4.065 -2.146 1.00 95.06 97 TYR A O 1
ATOM 706 N N . GLU A 1 98 ? 9.971 -3.892 -3.535 1.00 95.00 98 GLU A N 1
ATOM 707 C CA . GLU A 1 98 ? 10.642 -3.166 -4.613 1.00 95.00 98 GLU A CA 1
ATOM 708 C C . GLU A 1 98 ? 9.614 -2.256 -5.283 1.00 95.00 98 GLU A C 1
ATOM 710 O O . GLU A 1 98 ? 8.631 -2.744 -5.830 1.00 95.00 98 GLU A O 1
ATOM 715 N N . LEU A 1 99 ? 9.805 -0.941 -5.206 1.00 94.94 99 LEU A N 1
ATOM 716 C CA . LEU A 1 99 ? 8.976 0.048 -5.883 1.00 94.94 99 LEU A CA 1
ATOM 717 C C . LEU A 1 99 ? 9.789 0.642 -7.025 1.00 94.94 99 LEU A C 1
ATOM 719 O O . LEU A 1 99 ? 10.741 1.390 -6.788 1.00 94.94 99 LEU A O 1
ATOM 723 N N . ARG A 1 100 ? 9.422 0.297 -8.255 1.00 95.25 100 ARG A N 1
ATOM 724 C CA . ARG A 1 100 ? 9.960 0.910 -9.467 1.00 95.25 100 ARG A CA 1
ATOM 725 C C . ARG A 1 100 ? 8.950 1.936 -9.966 1.00 95.25 100 ARG A C 1
ATOM 727 O O . ARG A 1 100 ? 7.779 1.599 -10.136 1.00 95.25 100 ARG A O 1
ATOM 734 N N . THR A 1 101 ? 9.398 3.164 -10.189 1.00 94.31 101 THR A N 1
ATOM 735 C CA . THR A 1 101 ? 8.562 4.257 -10.702 1.00 94.31 101 THR A CA 1
ATOM 736 C C . THR A 1 101 ? 9.351 5.035 -11.746 1.00 94.31 101 THR A C 1
ATOM 738 O O . THR A 1 101 ? 10.484 5.428 -11.473 1.00 94.31 101 THR A O 1
ATOM 741 N N . GLY A 1 102 ? 8.783 5.249 -12.927 1.00 91.94 102 GLY A N 1
ATOM 742 C CA . GLY A 1 102 ? 9.447 5.971 -14.011 1.00 91.94 102 GLY A CA 1
ATOM 743 C C . GLY A 1 102 ? 9.005 5.497 -15.390 1.00 91.94 102 GLY A C 1
ATOM 744 O O . GLY A 1 102 ? 9.047 4.299 -15.661 1.00 91.94 102 GLY A O 1
ATOM 745 N N . SER A 1 103 ? 8.649 6.422 -16.279 1.00 82.50 103 SER A N 1
ATOM 746 C CA . SER A 1 103 ? 8.431 6.147 -17.712 1.00 82.50 103 SER A CA 1
ATOM 747 C C . SER A 1 103 ? 9.718 6.232 -18.560 1.00 82.50 103 SER A C 1
ATOM 749 O O . SER A 1 103 ? 9.794 5.621 -19.625 1.00 82.50 103 SER A O 1
ATOM 751 N N . GLY A 1 104 ? 10.749 6.939 -18.073 1.00 83.69 104 GLY A N 1
ATOM 752 C CA . GLY A 1 104 ? 12.080 7.052 -18.690 1.00 83.69 104 GLY A CA 1
ATOM 753 C C . GLY A 1 104 ? 13.196 6.618 -17.737 1.00 83.69 104 GLY A C 1
ATOM 754 O O . GLY A 1 104 ? 13.623 5.463 -17.739 1.00 83.69 104 GLY A O 1
ATOM 755 N N . SER A 1 105 ? 13.658 7.540 -16.887 1.00 83.56 105 SER A N 1
ATOM 756 C CA . SER A 1 105 ? 14.557 7.206 -15.775 1.00 83.56 105 SER A CA 1
ATOM 757 C C . SER A 1 105 ? 13.762 6.540 -14.656 1.00 83.56 105 SER A C 1
ATOM 759 O O . SER A 1 105 ? 12.916 7.174 -14.031 1.00 83.56 105 SER A O 1
ATOM 761 N N . VAL A 1 106 ? 14.035 5.262 -14.393 1.00 91.31 106 VAL A N 1
ATOM 762 C CA . VAL A 1 106 ? 13.321 4.494 -13.367 1.00 91.31 106 VAL A CA 1
ATOM 763 C C . VAL A 1 106 ? 13.976 4.693 -12.004 1.00 91.31 106 VAL A C 1
ATOM 765 O O . VAL A 1 106 ? 15.087 4.220 -11.756 1.00 91.31 106 VAL A O 1
ATOM 768 N N . GLY A 1 107 ? 13.264 5.355 -11.095 1.00 90.88 107 GLY A N 1
ATOM 769 C CA . GLY A 1 107 ? 13.583 5.352 -9.675 1.00 90.88 107 GLY A CA 1
ATOM 770 C C . GLY A 1 107 ? 13.240 3.995 -9.065 1.00 90.88 107 GLY A C 1
ATOM 771 O O . GLY A 1 107 ? 12.138 3.484 -9.259 1.00 90.88 107 GLY A O 1
ATOM 7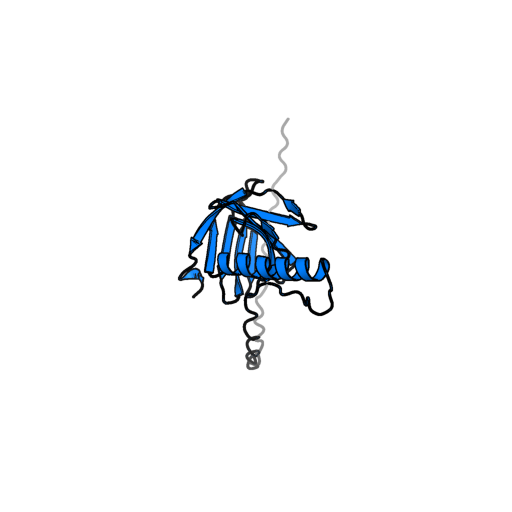72 N N . VAL A 1 108 ? 14.179 3.402 -8.325 1.00 92.81 108 VAL A N 1
ATOM 773 C CA . VAL A 1 108 ? 13.980 2.111 -7.651 1.00 92.81 108 VAL A CA 1
ATOM 774 C C . VAL A 1 108 ? 14.217 2.279 -6.159 1.00 92.81 108 VAL A C 1
ATOM 776 O O . VAL A 1 108 ? 15.321 2.621 -5.736 1.00 92.81 108 VAL A O 1
ATOM 779 N N . SER A 1 109 ? 13.200 1.977 -5.357 1.00 91.81 109 SER A N 1
ATOM 780 C CA . SER A 1 109 ? 13.335 1.827 -3.910 1.00 91.81 109 SER A CA 1
ATOM 781 C C . SER A 1 109 ? 13.108 0.379 -3.516 1.00 91.81 109 SER A C 1
ATOM 783 O O . SER A 1 109 ? 12.152 -0.247 -3.958 1.00 91.81 109 SER A O 1
ATOM 785 N N . ARG A 1 110 ? 13.986 -0.171 -2.685 1.00 93.75 110 ARG A N 1
ATOM 786 C CA . ARG A 1 110 ? 13.936 -1.570 -2.257 1.00 93.75 110 ARG A CA 1
ATOM 787 C C . ARG A 1 110 ? 14.364 -1.687 -0.813 1.00 93.75 110 ARG A C 1
ATOM 789 O O . ARG A 1 110 ? 15.220 -0.936 -0.351 1.00 93.75 110 ARG A O 1
ATOM 796 N N . GLY A 1 111 ? 13.817 -2.675 -0.130 1.00 92.12 111 GLY A N 1
ATOM 797 C CA . GLY A 1 111 ? 14.172 -2.940 1.251 1.00 92.12 111 GLY A CA 1
ATOM 798 C C . GLY A 1 111 ? 13.540 -4.217 1.764 1.00 92.12 111 GLY A C 1
ATOM 799 O O . GLY A 1 111 ? 12.874 -4.951 1.034 1.00 92.12 111 GLY A O 1
ATOM 800 N N . SER A 1 112 ? 13.791 -4.488 3.037 1.00 93.19 112 SER A N 1
ATOM 801 C CA . SER A 1 112 ? 13.344 -5.694 3.732 1.00 93.19 112 SER A CA 1
ATOM 802 C C . SER A 1 112 ? 12.233 -5.432 4.741 1.00 93.19 112 SER A C 1
ATOM 804 O O . SER A 1 112 ? 11.855 -6.365 5.438 1.00 93.19 112 SER A O 1
ATOM 806 N N . ARG A 1 113 ? 11.700 -4.202 4.806 1.00 93.56 113 ARG A N 1
ATOM 807 C CA . ARG A 1 113 ? 10.610 -3.801 5.700 1.00 93.56 113 ARG A CA 1
ATOM 808 C C . ARG A 1 113 ? 9.679 -2.797 5.031 1.00 93.56 113 ARG A C 1
ATOM 810 O O . ARG A 1 113 ? 10.150 -1.804 4.487 1.00 93.56 113 ARG A O 1
ATOM 817 N N . TRP A 1 114 ? 8.375 -2.988 5.191 1.00 95.06 114 TRP A N 1
ATOM 818 C CA . TRP A 1 114 ? 7.350 -1.994 4.865 1.00 95.06 114 TRP A CA 1
ATOM 819 C C . TRP A 1 114 ? 6.179 -2.094 5.849 1.00 95.06 114 TRP A C 1
ATOM 821 O O . TRP A 1 114 ? 5.956 -3.144 6.462 1.00 95.06 114 TRP A O 1
ATOM 831 N N . THR A 1 115 ? 5.440 -0.999 6.010 1.00 96.00 115 THR A N 1
ATOM 832 C CA . THR A 1 115 ? 4.314 -0.903 6.946 1.00 96.00 115 THR A CA 1
ATOM 833 C C . THR A 1 115 ? 3.102 -0.293 6.255 1.00 96.00 115 THR A C 1
ATOM 835 O O . THR A 1 115 ? 3.248 0.618 5.450 1.00 96.00 115 THR A O 1
ATOM 838 N N . VAL A 1 116 ? 1.897 -0.784 6.566 1.00 96.88 116 VAL A N 1
ATOM 839 C CA . VAL A 1 116 ? 0.653 -0.077 6.208 1.00 96.88 116 VAL A CA 1
ATOM 840 C C . VAL A 1 116 ? 0.239 0.842 7.343 1.00 96.88 116 VAL A C 1
ATOM 842 O O . VAL A 1 116 ? 0.025 0.376 8.465 1.00 96.88 116 VAL A O 1
ATOM 845 N N . GLU A 1 117 ? 0.058 2.113 7.023 1.00 95.50 117 GLU A N 1
ATOM 846 C CA . GLU A 1 117 ? -0.257 3.197 7.943 1.00 95.50 117 GLU A CA 1
ATOM 847 C C . GLU A 1 117 ? -1.501 3.959 7.476 1.00 95.50 117 GLU A C 1
ATOM 849 O O . GLU A 1 117 ? -1.877 3.927 6.301 1.00 95.50 117 GLU A O 1
ATOM 854 N N . ASP A 1 118 ? -2.163 4.621 8.428 1.00 94.81 118 ASP A N 1
ATOM 855 C CA . ASP A 1 118 ? -3.279 5.544 8.180 1.00 94.81 118 ASP A CA 1
ATOM 856 C C . ASP A 1 118 ? -4.381 5.054 7.226 1.00 94.81 118 ASP A C 1
ATOM 858 O O . ASP A 1 118 ? -5.053 5.844 6.555 1.00 94.81 118 ASP A O 1
ATOM 862 N N . ALA A 1 119 ? -4.629 3.743 7.197 1.00 96.69 119 ALA A N 1
ATOM 863 C CA . ALA A 1 119 ? -5.638 3.187 6.326 1.00 96.69 119 ALA A CA 1
ATOM 864 C C . ALA A 1 119 ? -7.050 3.510 6.823 1.00 96.69 119 ALA A C 1
ATOM 866 O O . ALA A 1 119 ? -7.366 3.499 8.019 1.00 96.69 119 ALA A O 1
ATOM 867 N N . ARG A 1 120 ? -7.943 3.748 5.869 1.00 95.62 120 ARG A N 1
ATOM 868 C CA . ARG A 1 120 ? -9.360 4.012 6.080 1.00 95.62 120 ARG A CA 1
ATOM 869 C C . ARG A 1 120 ? -10.164 3.033 5.253 1.00 95.62 120 ARG A C 1
ATOM 871 O O . ARG A 1 120 ? -9.890 2.810 4.077 1.00 95.62 120 ARG A O 1
ATOM 878 N N . ALA A 1 121 ? -11.188 2.472 5.881 1.00 95.38 121 ALA A N 1
ATOM 879 C CA . ALA A 1 121 ? -12.144 1.604 5.224 1.00 95.38 121 ALA A CA 1
ATOM 880 C C . ALA A 1 121 ? -13.515 2.273 5.168 1.00 95.38 121 ALA A C 1
ATOM 882 O O . ALA A 1 121 ? -13.986 2.839 6.156 1.00 95.38 121 ALA A O 1
ATOM 883 N N . ARG A 1 122 ? -14.174 2.188 4.013 1.00 93.38 122 ARG A N 1
ATOM 884 C CA . ARG A 1 122 ? -15.555 2.637 3.804 1.00 93.38 122 ARG A CA 1
ATOM 885 C C . ARG A 1 122 ? -16.345 1.539 3.092 1.00 93.38 122 ARG A C 1
ATOM 887 O O . ARG A 1 122 ? -15.764 0.616 2.519 1.00 93.38 122 ARG A O 1
ATOM 894 N N . GLN A 1 123 ? -17.675 1.627 3.160 1.00 90.31 123 GLN A N 1
ATOM 895 C CA . GLN A 1 123 ? -18.599 0.677 2.522 1.00 90.31 123 GLN A CA 1
ATOM 896 C C . GLN A 1 123 ? -18.258 -0.799 2.815 1.00 90.31 123 GLN A C 1
ATOM 898 O O . GLN A 1 123 ? -18.095 -1.600 1.899 1.00 90.31 123 GLN A O 1
ATOM 903 N N . GLY A 1 124 ? -18.071 -1.155 4.092 1.00 84.12 124 GLY A N 1
ATOM 904 C CA . GLY A 1 124 ? -17.766 -2.539 4.480 1.00 84.12 124 GLY A CA 1
ATOM 905 C C . GLY A 1 124 ? -16.466 -3.082 3.871 1.00 84.12 124 GLY A C 1
ATOM 906 O O . GLY A 1 124 ? -16.445 -4.201 3.375 1.00 84.12 124 GLY A O 1
ATOM 907 N N . ASN A 1 125 ? -15.392 -2.282 3.868 1.00 83.50 125 ASN A N 1
ATOM 908 C CA . ASN A 1 125 ? -14.075 -2.603 3.286 1.00 83.50 125 ASN A CA 1
ATOM 909 C C . ASN A 1 125 ? -14.043 -2.735 1.754 1.00 83.50 125 ASN A C 1
ATOM 911 O O . ASN A 1 125 ? -13.020 -3.143 1.199 1.00 83.50 125 ASN A O 1
ATOM 915 N N . ARG A 1 126 ? -15.123 -2.377 1.047 1.00 88.75 126 ARG A N 1
ATOM 916 C CA . ARG A 1 126 ? -15.090 -2.287 -0.421 1.00 88.75 126 ARG A CA 1
ATOM 917 C C . ARG A 1 126 ? -14.200 -1.145 -0.881 1.00 88.75 126 ARG A C 1
ATOM 919 O O . ARG A 1 126 ? -13.609 -1.240 -1.955 1.00 88.75 126 ARG A O 1
ATOM 926 N N . TRP A 1 127 ? -14.131 -0.076 -0.092 1.00 95.25 127 TRP A N 1
ATOM 927 C CA . TRP A 1 127 ? -13.259 1.062 -0.342 1.00 95.25 127 TRP A CA 1
ATOM 928 C C . TRP A 1 127 ? -12.186 1.095 0.737 1.00 95.25 127 TRP A C 1
ATOM 930 O O . TRP A 1 127 ? -12.507 1.240 1.917 1.00 95.25 127 TRP A O 1
ATOM 940 N N . LEU A 1 128 ? -10.933 0.923 0.332 1.00 96.81 128 LEU A N 1
ATOM 941 C CA . LEU A 1 128 ? -9.766 1.015 1.203 1.00 96.81 128 LEU A CA 1
ATOM 942 C C . LEU A 1 128 ? -8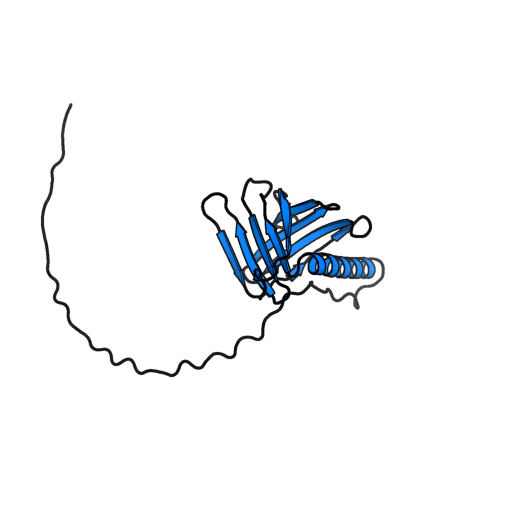.838 2.081 0.635 1.00 96.81 128 LEU A C 1
ATOM 944 O O . LEU A 1 128 ? -8.599 2.111 -0.563 1.00 96.81 128 LEU A O 1
ATOM 948 N N . GLU A 1 129 ? -8.311 2.941 1.484 1.00 97.00 129 GLU A N 1
ATOM 949 C CA . GLU A 1 129 ? -7.241 3.882 1.145 1.00 97.00 129 GLU A CA 1
ATOM 950 C C . GLU A 1 129 ? -6.240 3.853 2.290 1.00 97.00 129 GLU A C 1
ATOM 952 O O . GLU A 1 129 ? -6.660 3.709 3.433 1.00 97.00 129 GLU A O 1
ATOM 957 N N . GLY A 1 130 ? -4.945 3.945 2.021 1.00 96.81 130 GLY A N 1
ATOM 958 C CA . GLY A 1 130 ? -3.934 3.972 3.074 1.00 96.81 130 GLY A CA 1
ATOM 959 C C . GLY A 1 130 ? -2.546 4.249 2.532 1.00 96.81 130 GLY A C 1
ATOM 960 O O . GLY A 1 130 ? -2.330 4.236 1.318 1.00 96.81 130 GLY A O 1
ATOM 961 N N . VAL A 1 131 ? -1.626 4.524 3.447 1.00 97.12 131 VAL A N 1
ATOM 962 C CA . VAL A 1 131 ? -0.228 4.810 3.137 1.00 97.12 131 VAL A CA 1
ATOM 963 C C . VAL A 1 131 ? 0.584 3.544 3.362 1.00 97.12 131 VAL A C 1
ATOM 965 O O . VAL A 1 131 ? 0.375 2.817 4.332 1.00 97.12 131 VAL A O 1
ATOM 968 N N . VAL A 1 132 ? 1.507 3.263 2.453 1.00 96.38 132 VAL A N 1
ATOM 969 C CA . VAL A 1 132 ? 2.559 2.277 2.663 1.00 96.38 132 VAL A CA 1
ATOM 970 C C . VAL A 1 132 ? 3.861 3.028 2.870 1.00 96.38 132 VAL A C 1
ATOM 972 O O . VAL A 1 132 ? 4.275 3.796 2.002 1.00 96.38 132 VAL A O 1
ATOM 975 N N . SER A 1 133 ? 4.485 2.809 4.021 1.00 94.38 133 SER A N 1
ATOM 976 C CA . SER A 1 133 ? 5.750 3.421 4.411 1.00 94.38 133 SER A CA 1
ATOM 977 C C . SER A 1 133 ? 6.870 2.382 4.404 1.00 94.38 133 SER A C 1
ATOM 979 O O . SER A 1 133 ? 6.655 1.192 4.670 1.00 94.38 133 SER A O 1
ATOM 981 N N . ALA A 1 134 ? 8.092 2.826 4.128 1.00 90.44 134 ALA A N 1
ATOM 982 C CA . ALA A 1 134 ? 9.292 2.016 4.285 1.00 90.44 134 ALA A CA 1
ATOM 983 C C . ALA A 1 134 ? 10.439 2.832 4.907 1.00 90.44 134 ALA A C 1
ATOM 985 O O . ALA A 1 134 ? 10.486 4.058 4.747 1.00 90.44 134 ALA A O 1
ATOM 986 N N . PRO A 1 135 ? 11.389 2.182 5.612 1.00 84.19 135 PRO A N 1
ATOM 987 C CA . PRO A 1 135 ? 12.601 2.852 6.074 1.00 84.19 135 PRO A CA 1
ATOM 988 C C . PRO A 1 135 ? 13.322 3.535 4.903 1.00 84.19 135 PRO A C 1
ATOM 990 O O . PRO A 1 135 ? 13.531 2.916 3.864 1.00 84.19 135 PRO A O 1
ATOM 993 N N . GLY A 1 136 ? 13.692 4.806 5.072 1.00 76.00 136 GLY A N 1
ATOM 994 C CA . GLY A 1 136 ? 14.234 5.636 3.988 1.00 76.00 136 GLY A CA 1
ATOM 995 C C . GLY A 1 136 ? 13.267 6.696 3.449 1.00 76.00 136 GLY A C 1
ATOM 996 O O . GLY A 1 136 ? 13.597 7.358 2.473 1.00 76.00 136 GLY A O 1
ATOM 997 N N . GLY A 1 137 ? 12.104 6.887 4.089 1.00 70.94 137 GLY A N 1
ATOM 998 C CA . GLY A 1 137 ? 11.217 8.033 3.839 1.00 70.94 137 GLY A CA 1
ATOM 999 C C . GLY A 1 137 ? 10.339 7.906 2.595 1.00 70.94 137 GLY A C 1
ATOM 1000 O O . GLY A 1 137 ? 9.785 8.897 2.129 1.00 70.94 137 GLY A O 1
ATOM 1001 N N . LEU A 1 138 ? 10.214 6.698 2.045 1.00 75.38 138 LEU A N 1
ATOM 1002 C CA . LEU A 1 138 ? 9.290 6.430 0.954 1.00 75.38 138 LEU A CA 1
ATOM 1003 C C . LEU A 1 138 ? 7.888 6.209 1.519 1.00 75.38 138 LEU A C 1
ATOM 1005 O O . LEU A 1 138 ? 7.658 5.238 2.243 1.00 75.38 138 LEU A O 1
ATOM 1009 N N . GLU A 1 139 ? 6.963 7.082 1.137 1.00 91.50 139 GLU A N 1
ATOM 1010 C CA . GLU A 1 139 ? 5.541 6.964 1.440 1.00 91.50 139 GLU A CA 1
ATOM 1011 C C . GLU A 1 139 ? 4.750 6.932 0.135 1.00 91.50 139 GLU A C 1
ATOM 1013 O O . GLU A 1 139 ? 4.793 7.861 -0.675 1.00 91.50 139 GLU A O 1
ATOM 1018 N N . VAL A 1 140 ? 4.010 5.849 -0.082 1.00 95.88 140 VAL A N 1
ATOM 1019 C CA . VAL A 1 140 ? 3.150 5.703 -1.257 1.00 95.88 140 VAL A CA 1
ATOM 1020 C C . VAL A 1 140 ? 1.708 5.476 -0.854 1.00 95.88 140 VAL A C 1
ATOM 1022 O O . VAL A 1 140 ? 1.405 4.831 0.147 1.00 95.88 140 VAL A O 1
ATOM 1025 N N . GLY A 1 141 ? 0.801 6.017 -1.651 1.00 97.31 141 GLY A N 1
ATOM 1026 C CA . GLY A 1 141 ? -0.624 5.832 -1.487 1.00 97.31 141 GLY A CA 1
ATOM 1027 C C . GLY A 1 141 ? -1.110 4.595 -2.213 1.00 97.31 141 GLY A C 1
ATOM 1028 O O . GLY A 1 141 ? -0.778 4.391 -3.379 1.00 97.31 141 GLY A O 1
ATOM 1029 N N . VAL A 1 142 ? -1.960 3.810 -1.558 1.00 97.69 142 VAL A N 1
ATOM 1030 C CA . VAL A 1 142 ? -2.703 2.730 -2.206 1.00 97.69 142 VAL A CA 1
ATOM 1031 C C . VAL A 1 142 ? -4.186 2.919 -1.953 1.00 97.69 142 VAL A C 1
ATOM 1033 O O . VAL A 1 142 ? -4.619 3.121 -0.816 1.00 97.69 142 VAL A O 1
ATOM 1036 N N . LEU A 1 143 ? -4.973 2.821 -3.020 1.00 97.75 143 LEU A N 1
ATOM 1037 C CA . LEU A 1 143 ? -6.421 2.882 -2.966 1.00 97.75 143 LEU A CA 1
ATOM 1038 C C . LEU A 1 143 ? -7.019 1.649 -3.639 1.00 97.75 143 LEU A C 1
ATOM 1040 O O . LEU A 1 143 ? -6.531 1.147 -4.647 1.00 97.75 143 LEU A O 1
ATOM 1044 N N . ARG A 1 144 ? -8.127 1.177 -3.087 1.00 97.31 144 ARG A N 1
ATOM 1045 C CA . ARG A 1 144 ? -8.975 0.141 -3.654 1.00 97.31 144 ARG A CA 1
ATOM 1046 C C . ARG A 1 144 ? -10.404 0.647 -3.643 1.00 97.31 144 ARG A C 1
ATOM 1048 O O . ARG A 1 144 ? -10.920 0.990 -2.582 1.00 97.31 144 ARG A O 1
ATOM 1055 N N . ARG A 1 145 ? -11.065 0.637 -4.797 1.00 95.25 145 ARG A N 1
ATOM 1056 C CA . ARG A 1 145 ? -12.483 0.986 -4.949 1.00 95.25 145 ARG A CA 1
ATOM 1057 C C . ARG A 1 145 ? -13.202 -0.182 -5.618 1.00 95.25 145 ARG A C 1
ATOM 1059 O O . ARG A 1 145 ? -13.197 -0.329 -6.833 1.00 95.25 145 ARG A O 1
ATOM 1066 N N . GLY A 1 146 ? -13.790 -1.066 -4.813 1.00 94.06 146 GLY A N 1
ATOM 1067 C CA . GLY A 1 146 ? -14.382 -2.307 -5.314 1.00 94.06 146 GLY A CA 1
ATOM 1068 C C . GLY A 1 146 ? -13.307 -3.286 -5.801 1.00 94.06 146 GLY A C 1
ATOM 1069 O O . GLY A 1 146 ? -12.547 -3.825 -4.992 1.00 94.06 146 GLY A O 1
ATOM 1070 N N . SER A 1 147 ? -13.269 -3.550 -7.106 1.00 93.94 147 SER A N 1
ATOM 1071 C CA . SER A 1 147 ? -12.234 -4.367 -7.760 1.00 93.94 147 SER A CA 1
ATOM 1072 C C . SER A 1 147 ? -11.058 -3.542 -8.288 1.00 93.94 147 SER A C 1
ATOM 1074 O O . SER A 1 147 ? -9.982 -4.102 -8.483 1.00 93.94 147 SER A O 1
ATOM 1076 N N . GLN A 1 148 ? -11.243 -2.236 -8.487 1.00 97.38 148 GLN A N 1
ATOM 1077 C CA . GLN A 1 148 ? -10.228 -1.347 -9.040 1.00 97.38 148 GLN A CA 1
ATOM 1078 C C . GLN A 1 148 ? -9.176 -1.008 -7.985 1.00 97.38 148 GLN A C 1
ATOM 1080 O O . GLN A 1 148 ? -9.513 -0.690 -6.836 1.00 97.38 148 GLN A O 1
ATOM 1085 N N . TRP A 1 149 ? -7.913 -1.071 -8.392 1.00 98.31 149 TRP A N 1
ATOM 1086 C CA . TRP A 1 149 ? -6.761 -0.683 -7.591 1.00 98.31 149 TRP A CA 1
ATOM 1087 C C . TRP A 1 149 ? -6.119 0.553 -8.193 1.00 98.31 149 TRP A C 1
ATOM 1089 O O . TRP A 1 149 ? -6.032 0.682 -9.411 1.00 98.31 149 TRP A O 1
ATOM 1099 N N . GLN A 1 150 ? -5.674 1.448 -7.322 1.00 98.44 150 GLN A N 1
ATOM 1100 C CA . GLN A 1 150 ? -4.967 2.656 -7.701 1.00 98.44 150 GLN A CA 1
ATOM 1101 C C . GLN A 1 150 ? -3.765 2.852 -6.793 1.00 98.44 150 GLN A C 1
ATOM 1103 O O . GLN A 1 150 ? -3.791 2.468 -5.617 1.00 98.44 150 GLN A O 1
ATOM 1108 N N . VAL A 1 151 ? -2.741 3.503 -7.325 1.00 98.06 151 VAL A N 1
ATOM 1109 C CA . VAL A 1 151 ? -1.614 3.988 -6.535 1.00 98.06 151 VAL A CA 1
ATOM 1110 C C . VAL A 1 151 ? -1.424 5.481 -6.714 1.00 98.06 151 VAL A C 1
ATOM 1112 O O . VAL A 1 151 ? -1.830 6.057 -7.719 1.00 98.06 151 VAL A O 1
ATOM 1115 N N . ALA A 1 152 ? -0.825 6.110 -5.715 1.00 97.25 152 ALA A N 1
ATOM 1116 C CA . ALA A 1 152 ? -0.632 7.547 -5.633 1.00 97.25 152 ALA A CA 1
ATOM 1117 C C . ALA A 1 152 ? 0.689 7.859 -4.918 1.00 97.25 152 ALA A C 1
ATOM 1119 O O . ALA A 1 152 ? 1.264 7.002 -4.246 1.00 97.25 152 ALA A O 1
ATOM 1120 N N . VAL A 1 153 ? 1.143 9.106 -5.003 1.00 94.31 153 VAL A N 1
ATOM 1121 C CA . VAL A 1 153 ? 2.161 9.619 -4.076 1.00 94.31 153 VAL A CA 1
ATOM 1122 C C . VAL A 1 153 ? 1.458 10.019 -2.786 1.00 94.31 153 VAL A C 1
ATOM 1124 O O . VAL A 1 153 ? 0.480 10.766 -2.827 1.00 94.31 153 VAL A O 1
ATOM 1127 N N . ALA A 1 154 ? 1.937 9.520 -1.647 1.00 95.00 154 ALA A N 1
ATOM 1128 C CA . ALA A 1 154 ? 1.476 9.997 -0.352 1.00 95.00 154 ALA A CA 1
ATOM 1129 C C . ALA A 1 154 ? 2.326 11.207 0.052 1.00 95.00 154 ALA A C 1
ATOM 1131 O O . ALA A 1 154 ? 3.550 11.142 0.069 1.00 95.00 154 ALA A O 1
ATOM 1132 N N . SER A 1 155 ? 1.680 12.336 0.333 1.00 90.56 155 SER A N 1
ATOM 1133 C CA . SER A 1 155 ? 2.364 13.545 0.792 1.00 90.56 155 SER A CA 1
ATOM 1134 C C . SER A 1 155 ? 1.458 14.338 1.722 1.00 90.56 155 SER A C 1
ATOM 1136 O O . SER A 1 155 ? 0.321 14.652 1.365 1.00 90.56 155 SER A O 1
ATOM 1138 N N . LEU A 1 156 ? 1.943 14.649 2.930 1.00 86.56 156 LEU A N 1
ATOM 1139 C CA . LEU A 1 156 ? 1.225 15.452 3.933 1.00 86.56 156 LEU A CA 1
ATOM 1140 C C . LEU A 1 156 ? -0.207 14.943 4.206 1.00 86.56 156 LEU A C 1
ATOM 1142 O O . LEU A 1 156 ? -1.158 15.721 4.314 1.00 86.56 156 LEU A O 1
ATOM 1146 N N . GLY A 1 157 ? -0.377 13.617 4.264 1.00 82.31 157 GLY A N 1
ATOM 1147 C CA . GLY A 1 157 ? -1.677 12.971 4.480 1.00 82.31 157 GLY A CA 1
ATOM 1148 C C . GLY A 1 157 ? -2.641 13.053 3.289 1.00 82.31 157 GLY A C 1
ATOM 1149 O O . GLY A 1 157 ? -3.837 12.800 3.450 1.00 82.31 157 GLY A O 1
ATOM 1150 N N . ARG A 1 158 ? -2.152 13.418 2.099 1.00 89.38 158 ARG A N 1
ATOM 1151 C CA . ARG A 1 158 ? -2.918 13.474 0.848 1.00 89.38 158 ARG A CA 1
ATOM 1152 C C . ARG A 1 158 ? -2.392 12.449 -0.151 1.00 89.38 158 ARG A C 1
ATOM 1154 O O . ARG A 1 158 ? -1.195 12.186 -0.204 1.00 89.38 158 ARG A O 1
ATOM 1161 N N . MET A 1 159 ? -3.303 11.916 -0.963 1.00 95.00 159 MET A N 1
ATOM 1162 C CA . MET A 1 159 ? -2.981 11.052 -2.098 1.00 95.00 159 MET A CA 1
ATOM 1163 C C . MET A 1 159 ? -2.951 11.901 -3.364 1.00 95.00 159 MET A C 1
ATOM 1165 O O . MET A 1 159 ? -3.988 12.416 -3.786 1.00 95.00 159 MET A O 1
ATOM 1169 N N . LEU A 1 160 ? -1.768 12.072 -3.940 1.00 95.38 160 LEU A N 1
ATOM 1170 C CA . LEU A 1 160 ? -1.554 12.858 -5.148 1.00 95.38 160 LEU A CA 1
ATOM 1171 C C . LEU A 1 160 ? -1.478 11.940 -6.366 1.00 95.38 160 LEU A C 1
ATOM 1173 O O . LEU A 1 160 ? -0.814 10.901 -6.328 1.00 95.38 160 LEU A O 1
ATOM 1177 N N . TYR A 1 161 ? -2.136 12.357 -7.448 1.00 96.00 161 TYR A N 1
ATOM 1178 C CA . TYR A 1 161 ? -2.110 11.677 -8.745 1.00 96.00 161 TYR A CA 1
ATOM 1179 C C . TYR A 1 161 ? -2.516 10.195 -8.668 1.00 96.00 161 TYR A C 1
ATOM 1181 O O . TYR A 1 161 ? -1.732 9.334 -9.051 1.00 96.00 161 TYR A O 1
ATOM 1189 N N . PRO A 1 162 ? -3.701 9.837 -8.145 1.00 97.38 162 PRO A N 1
ATOM 1190 C CA . PRO A 1 162 ? -4.127 8.443 -8.164 1.00 97.38 162 PRO A CA 1
ATOM 1191 C C . PRO A 1 162 ? -4.239 7.952 -9.612 1.00 97.38 162 PRO A C 1
ATOM 1193 O O . PRO A 1 162 ? -4.929 8.572 -10.417 1.00 97.38 162 PRO A O 1
ATOM 1196 N N . GLY A 1 163 ? -3.572 6.848 -9.930 1.00 97.88 163 GLY A N 1
ATOM 1197 C CA . GLY A 1 163 ? -3.667 6.195 -11.233 1.00 97.88 163 GLY A CA 1
ATOM 1198 C C . GLY A 1 163 ? -3.897 4.700 -11.093 1.00 97.88 163 GLY A C 1
ATOM 1199 O O . GLY A 1 163 ? -3.594 4.109 -10.052 1.00 97.88 163 GLY A O 1
ATOM 1200 N N . ASP A 1 164 ? -4.503 4.116 -12.118 1.00 97.94 164 ASP A N 1
ATOM 1201 C CA . ASP A 1 164 ? -4.970 2.738 -12.091 1.00 97.94 164 ASP A CA 1
ATOM 1202 C C . ASP A 1 164 ? -3.819 1.742 -12.214 1.00 97.94 164 ASP A C 1
ATOM 1204 O O . ASP A 1 164 ? -2.889 1.895 -13.008 1.00 97.94 164 ASP A O 1
ATOM 1208 N N . VAL A 1 165 ? -3.919 0.671 -11.431 1.00 98.44 165 VAL A N 1
ATOM 1209 C CA . VAL A 1 165 ? -2.972 -0.439 -11.462 1.00 98.44 165 VAL A CA 1
ATOM 1210 C C . VAL A 1 165 ? -3.701 -1.768 -11.492 1.00 98.44 165 VAL A C 1
ATOM 1212 O O . VAL A 1 165 ? -4.775 -1.955 -10.915 1.00 98.44 165 VAL A O 1
ATOM 1215 N N . GLN A 1 166 ? -3.065 -2.738 -12.126 1.00 98.25 166 GLN A N 1
ATOM 1216 C CA . GLN A 1 166 ? -3.421 -4.134 -12.014 1.00 98.25 166 GLN A CA 1
ATOM 1217 C C . GLN A 1 166 ? -2.725 -4.739 -10.806 1.00 98.25 166 GLN A C 1
ATOM 1219 O O . G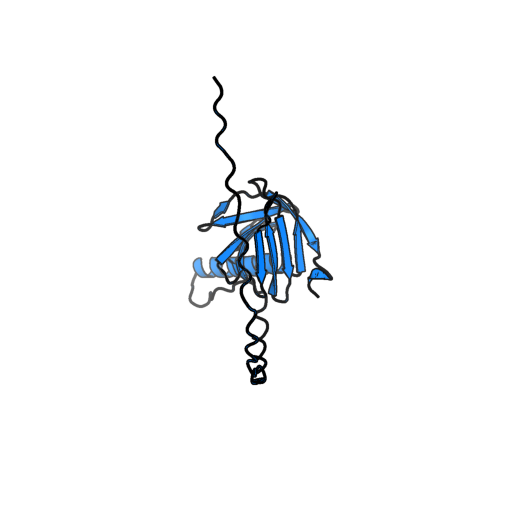LN A 1 166 ? -1.520 -4.587 -10.612 1.00 98.25 166 GLN A O 1
ATOM 1224 N N . LYS A 1 167 ? -3.496 -5.469 -10.005 1.00 97.69 167 LYS A N 1
ATOM 1225 C CA . LYS A 1 167 ? -2.977 -6.237 -8.882 1.00 97.69 167 LYS A CA 1
ATOM 1226 C C . LYS A 1 167 ? -2.806 -7.689 -9.294 1.00 97.69 167 LYS A C 1
ATOM 1228 O O . LYS A 1 167 ? -3.785 -8.364 -9.604 1.00 97.69 167 LYS A O 1
ATOM 1233 N N . THR A 1 168 ? -1.579 -8.180 -9.219 1.00 96.88 168 THR A N 1
ATOM 1234 C CA . THR A 1 168 ? -1.229 -9.567 -9.530 1.00 96.88 168 THR A CA 1
ATOM 1235 C C . THR A 1 168 ? -0.597 -10.255 -8.315 1.00 96.88 168 THR A C 1
ATOM 1237 O O . THR A 1 168 ? -0.013 -9.589 -7.452 1.00 96.88 168 THR A O 1
ATOM 1240 N N . PRO A 1 169 ? -0.738 -11.584 -8.172 1.00 96.81 169 PRO A N 1
ATOM 1241 C CA . PRO A 1 169 ? -0.009 -12.336 -7.155 1.00 96.81 169 PRO A CA 1
ATOM 1242 C C . PRO A 1 169 ? 1.507 -12.233 -7.371 1.00 96.81 169 PRO A C 1
ATOM 1244 O O . PRO A 1 169 ? 1.983 -12.392 -8.490 1.00 96.81 169 PRO A O 1
ATOM 1247 N N . ALA A 1 170 ? 2.276 -12.019 -6.300 1.00 91.00 170 ALA A N 1
ATOM 1248 C CA . ALA A 1 170 ? 3.734 -11.905 -6.396 1.00 91.00 170 ALA A CA 1
ATOM 1249 C C . ALA A 1 170 ? 4.473 -13.255 -6.428 1.00 91.00 170 ALA A C 1
ATOM 1251 O O . ALA A 1 170 ? 5.637 -13.284 -6.812 1.00 91.00 170 ALA A O 1
ATOM 1252 N N . GLY A 1 171 ? 3.820 -14.360 -6.043 1.00 80.56 171 GLY A N 1
ATOM 1253 C CA . GLY A 1 171 ? 4.337 -15.732 -6.155 1.00 80.56 171 GLY A CA 1
ATOM 1254 C C . GLY A 1 171 ? 5.838 -15.877 -5.861 1.00 80.56 171 GLY A C 1
ATOM 1255 O O . GLY A 1 171 ? 6.311 -15.512 -4.784 1.00 80.56 171 GLY A O 1
ATOM 1256 N N . ALA A 1 172 ? 6.581 -16.375 -6.855 1.00 82.25 172 ALA A N 1
ATOM 1257 C CA . ALA A 1 172 ? 8.026 -16.605 -6.796 1.00 82.25 172 ALA A CA 1
ATOM 1258 C C . ALA A 1 172 ? 8.855 -15.337 -6.513 1.00 82.25 172 ALA A C 1
ATOM 1260 O O . ALA A 1 172 ? 9.923 -15.430 -5.917 1.00 82.25 172 ALA A O 1
ATOM 1261 N N . ALA A 1 173 ? 8.353 -14.144 -6.850 1.00 87.06 173 ALA A N 1
ATOM 1262 C CA . ALA A 1 173 ? 9.024 -12.881 -6.544 1.00 87.06 173 ALA A CA 1
ATOM 1263 C C . ALA A 1 173 ? 9.000 -12.529 -5.047 1.00 87.06 173 ALA A C 1
ATOM 1265 O O . ALA A 1 173 ? 9.575 -11.512 -4.667 1.00 87.06 173 ALA A O 1
ATOM 1266 N N . CYS A 1 174 ? 8.390 -13.351 -4.183 1.00 89.00 174 CYS A N 1
ATOM 1267 C CA . CYS A 1 174 ? 8.480 -13.254 -2.721 1.00 89.00 174 CYS A CA 1
ATOM 1268 C C . CYS A 1 174 ? 9.220 -14.425 -2.048 1.00 89.00 174 CYS A C 1
ATOM 1270 O O . CYS A 1 174 ? 9.314 -14.427 -0.819 1.00 89.00 174 CYS A O 1
ATOM 1272 N N . GLY A 1 175 ? 9.742 -15.371 -2.840 1.00 76.00 175 GLY A N 1
ATOM 1273 C CA . GLY A 1 175 ? 10.588 -16.482 -2.390 1.00 76.00 175 GLY A CA 1
ATOM 1274 C C . GLY A 1 175 ? 12.039 -16.101 -2.139 1.00 76.00 175 GLY A C 1
ATOM 1275 O O . GLY A 1 175 ? 12.479 -15.021 -2.616 1.00 76.00 175 GLY A O 1
#

pLDDT: mean 85.09, std 17.13, range [45.0, 98.44]

Radius of gyration: 25.42 Å; chains: 1; bounding box: 75×52×70 Å

Sequence (175 aa):
MSTPSPFHAAARRLATVGAVTLLAAATPLAVAPSAGAAGAAPQVLRCTRLSGSAQKRCRAQNAANRALFTQLKNTRLVGTRGDDEAVDWLFCANGRYELRTGSGSVGVSRGSRWTVEDARARQGNRWLEGVVSAPGGLEVGVLRRGSQWQVAVASLGRMLYPGDVQKTPAGAACG

Foldseek 3Di:
DDDDDDDDDDDDDDDDDDDDDDPPDDDPPPPDPDPPQQFEEEDQDDLPPPDDPSSVVSVQQSVLSVLVSVVQAQKWWFDAFLVRWTWTWHHHRQAWIWIWTGPPDTDIDIDRHKYWHRWHADDNNQWIWTWIDDPPGQIKIWIHHRPWIWIAGQDPNDGHRTDTIDMDGNPPVRD

Organism: Conexibacter woesei (strain DSM 14684 / CCUG 47730 / CIP 108061 / JCM 11494 / NBRC 100937 / ID131577) (NCBI:txid469383)

Secondary structure (DSSP, 8-state):
----------------------------------------EE----GGG--HHHHHHHHHHHHHHHHHHHHHTTEEEEEE-TTS-EEEEEE-TTS-EEEEE-SSS-EEEEES--EEEEEEEETTTTEEEEEEEETTTEEEEEEEETTEEEEEEEETTEEEEEEEEEEEE-GGGG-